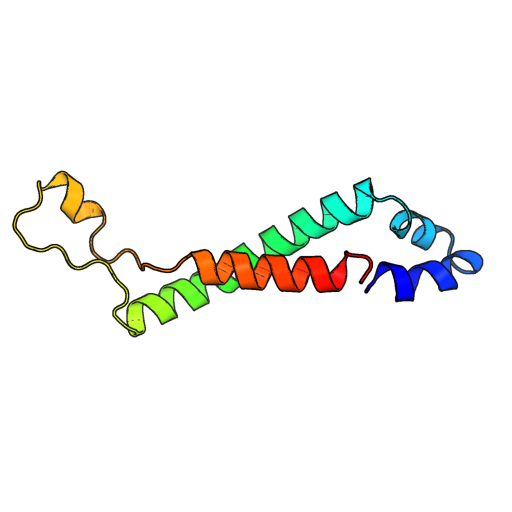Protein AF-A0A3C1BSV8-F1 (afdb_monomer_lite)

Structure (mmCIF, N/CA/C/O backbone):
data_AF-A0A3C1BSV8-F1
#
_entry.id   AF-A0A3C1BSV8-F1
#
loop_
_atom_site.group_PDB
_atom_site.id
_atom_site.type_symbol
_atom_site.label_atom_id
_atom_site.label_alt_id
_atom_site.label_comp_id
_atom_site.label_asym_id
_atom_site.label_entity_id
_atom_site.label_seq_id
_atom_site.pdbx_PDB_ins_code
_atom_site.Cartn_x
_atom_site.Cartn_y
_atom_site.Cartn_z
_atom_site.occupancy
_atom_site.B_iso_or_equiv
_atom_site.auth_seq_id
_atom_site.auth_comp_id
_atom_site.auth_asym_id
_atom_site.auth_atom_id
_atom_site.pdbx_PDB_model_num
ATOM 1 N N . MET A 1 1 ? 3.028 -8.852 -12.248 1.00 76.69 1 MET A N 1
ATOM 2 C CA . MET A 1 1 ? 2.289 -8.958 -13.534 1.00 76.69 1 MET A CA 1
ATOM 3 C C . MET A 1 1 ? 2.610 -7.853 -14.543 1.00 76.69 1 MET A C 1
ATOM 5 O O . MET A 1 1 ? 2.768 -8.160 -15.717 1.00 76.69 1 MET A O 1
ATOM 9 N N . LEU A 1 2 ? 2.693 -6.578 -14.139 1.00 74.38 2 LEU A N 1
ATOM 10 C CA . LEU A 1 2 ? 2.933 -5.442 -15.049 1.00 74.38 2 LEU A CA 1
ATOM 11 C C . LEU A 1 2 ? 4.239 -5.572 -15.839 1.00 74.38 2 LEU A C 1
ATOM 13 O O . LEU A 1 2 ? 4.272 -5.222 -17.012 1.00 74.38 2 LEU A O 1
ATOM 17 N N . TYR A 1 3 ? 5.284 -6.125 -15.220 1.00 73.19 3 TYR A N 1
ATOM 18 C CA . TYR A 1 3 ? 6.542 -6.450 -15.896 1.00 73.19 3 TYR A CA 1
ATOM 19 C C . TYR A 1 3 ? 6.316 -7.355 -17.122 1.00 73.19 3 TYR A C 1
ATOM 21 O O . TYR A 1 3 ? 6.683 -6.980 -18.233 1.00 73.19 3 TYR A O 1
ATOM 29 N N . ASN A 1 4 ? 5.622 -8.482 -16.938 1.00 73.88 4 ASN A N 1
ATOM 30 C CA . ASN A 1 4 ? 5.358 -9.463 -17.997 1.00 73.88 4 ASN A CA 1
ATOM 31 C C . ASN A 1 4 ? 4.450 -8.921 -19.116 1.00 73.88 4 ASN A C 1
ATOM 33 O O . ASN A 1 4 ? 4.557 -9.359 -20.256 1.00 73.88 4 ASN A O 1
ATOM 37 N N . LEU A 1 5 ? 3.586 -7.947 -18.812 1.00 72.88 5 LEU A N 1
ATOM 38 C CA . LEU A 1 5 ? 2.677 -7.329 -19.785 1.00 72.88 5 LEU A CA 1
ATOM 39 C C . LEU A 1 5 ? 3.308 -6.170 -20.569 1.00 72.88 5 LEU A C 1
ATOM 41 O O . LEU A 1 5 ? 3.033 -6.027 -21.754 1.00 72.88 5 LEU A O 1
ATOM 45 N N . LEU A 1 6 ? 4.119 -5.326 -19.924 1.00 75.81 6 LEU A N 1
ATOM 46 C CA . LEU A 1 6 ? 4.603 -4.066 -20.509 1.00 75.81 6 LEU A CA 1
ATOM 47 C C . LEU A 1 6 ? 5.975 -4.190 -21.176 1.00 75.81 6 LEU A C 1
ATOM 49 O O . LEU A 1 6 ? 6.246 -3.483 -22.144 1.00 75.81 6 LEU A O 1
ATOM 53 N N . VAL A 1 7 ? 6.841 -5.080 -20.687 1.00 74.62 7 VAL A N 1
ATOM 54 C CA . VAL A 1 7 ? 8.190 -5.259 -21.245 1.00 74.62 7 VAL A CA 1
ATOM 55 C C . VAL A 1 7 ? 8.190 -5.793 -22.685 1.00 74.62 7 VAL A C 1
ATOM 57 O O . VAL A 1 7 ? 9.021 -5.324 -23.452 1.00 74.62 7 VAL A O 1
ATOM 60 N N . PRO A 1 8 ? 7.268 -6.667 -23.131 1.00 76.81 8 PRO A N 1
ATOM 61 C CA . PRO A 1 8 ? 7.204 -7.070 -24.541 1.00 76.81 8 PRO A CA 1
ATOM 62 C C . PRO A 1 8 ? 6.934 -5.913 -25.518 1.00 76.81 8 PRO A C 1
ATOM 64 O O . PRO A 1 8 ? 7.311 -5.985 -26.680 1.00 76.81 8 PRO A O 1
ATOM 67 N N . PHE A 1 9 ? 6.313 -4.823 -25.056 1.00 78.12 9 PHE A N 1
ATOM 68 C CA . PHE A 1 9 ? 6.057 -3.632 -25.874 1.00 78.12 9 PHE A CA 1
ATOM 69 C C . PHE A 1 9 ? 7.202 -2.612 -25.836 1.00 78.12 9 PHE A C 1
ATOM 71 O O . PHE A 1 9 ? 7.105 -1.561 -26.479 1.00 78.12 9 PHE A O 1
ATOM 78 N N . SER A 1 10 ? 8.294 -2.894 -25.111 1.00 75.94 10 SER A N 1
ATOM 79 C CA . SER A 1 10 ? 9.431 -1.972 -25.003 1.00 75.94 10 SER A CA 1
ATOM 80 C C . SER A 1 10 ? 10.130 -1.714 -26.333 1.00 75.94 10 SER A C 1
ATOM 82 O O . SER A 1 10 ? 10.758 -0.671 -26.485 1.00 75.94 10 SER A O 1
ATOM 84 N N . ASP A 1 11 ? 9.987 -2.627 -27.294 1.00 73.12 11 ASP A N 1
ATOM 85 C CA . ASP A 1 11 ? 10.583 -2.501 -28.627 1.00 73.12 11 ASP A CA 1
ATOM 86 C C . ASP A 1 11 ? 9.898 -1.410 -29.466 1.00 73.12 11 ASP A C 1
ATOM 88 O O . ASP A 1 11 ? 10.523 -0.798 -30.327 1.00 73.12 11 ASP A O 1
ATOM 92 N N . VAL A 1 12 ? 8.623 -1.121 -29.176 1.00 76.38 12 VAL A N 1
ATOM 93 C CA . VAL A 1 12 ? 7.848 -0.049 -29.822 1.00 76.38 12 VAL A CA 1
ATOM 94 C C . VAL A 1 12 ? 7.889 1.234 -28.984 1.00 76.38 12 VAL A C 1
ATOM 96 O O . VAL A 1 12 ? 7.943 2.335 -29.528 1.00 76.38 12 VAL A O 1
ATOM 99 N N . TRP A 1 13 ? 7.901 1.104 -27.652 1.00 77.56 13 TRP A N 1
ATOM 100 C CA . TRP A 1 13 ? 7.909 2.222 -26.707 1.00 77.56 13 TRP A CA 1
ATOM 101 C C . TRP A 1 13 ? 9.093 2.107 -25.745 1.00 77.56 13 TRP A C 1
ATOM 103 O O . TRP A 1 13 ? 8.984 1.507 -24.674 1.00 77.56 13 TRP A O 1
ATOM 113 N N . GLY A 1 14 ? 10.214 2.754 -26.080 1.00 75.88 14 GLY A N 1
ATOM 114 C CA . GLY A 1 14 ? 11.451 2.682 -25.286 1.00 75.88 14 GLY A CA 1
ATOM 115 C C . GLY A 1 14 ? 11.301 3.094 -23.812 1.00 75.88 14 GLY A C 1
ATOM 116 O O . GLY A 1 14 ? 12.055 2.628 -22.959 1.00 75.88 14 GLY A O 1
ATOM 117 N N . ILE A 1 15 ? 10.285 3.898 -23.4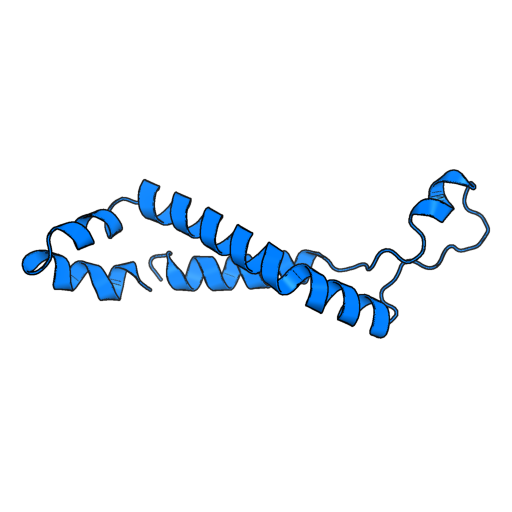73 1.00 79.00 15 ILE A N 1
ATOM 118 C CA . ILE A 1 15 ? 9.982 4.293 -22.087 1.00 79.00 15 ILE A CA 1
ATOM 119 C C . ILE A 1 15 ? 9.556 3.110 -21.200 1.00 79.00 15 ILE A C 1
ATOM 121 O O . ILE A 1 15 ? 9.757 3.139 -19.987 1.00 79.00 15 ILE A O 1
ATOM 125 N N . LEU A 1 16 ? 9.028 2.031 -21.789 1.00 81.00 16 LEU A N 1
ATOM 126 C CA . LEU A 1 16 ? 8.623 0.828 -2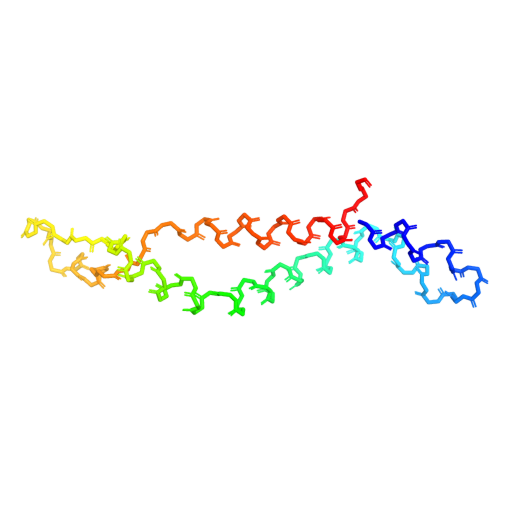1.057 1.00 81.00 16 LEU A CA 1
ATOM 127 C C . LEU A 1 16 ? 9.822 -0.011 -20.590 1.00 81.00 16 LEU A C 1
ATOM 129 O O . LEU A 1 16 ? 9.677 -0.871 -19.721 1.00 81.00 16 LEU A O 1
ATOM 133 N N . ASN A 1 17 ? 11.032 0.279 -21.079 1.00 81.56 17 ASN A N 1
ATOM 134 C CA . ASN A 1 17 ? 12.248 -0.379 -20.607 1.00 81.56 17 ASN A CA 1
ATOM 135 C C . ASN A 1 17 ? 12.533 -0.087 -19.120 1.00 81.56 17 ASN A C 1
ATOM 137 O O . ASN A 1 17 ? 13.178 -0.877 -18.433 1.00 81.56 17 ASN A O 1
ATOM 141 N N . VAL A 1 18 ? 11.985 1.012 -18.586 1.00 82.44 18 VAL A N 1
ATOM 142 C CA . VAL A 1 18 ? 12.107 1.387 -17.170 1.00 82.44 18 VAL A CA 1
ATOM 143 C C . VAL A 1 18 ? 11.541 0.301 -16.237 1.00 82.44 18 VAL A C 1
ATOM 145 O O . VAL A 1 18 ? 12.068 0.084 -15.146 1.00 82.44 18 VAL A O 1
ATOM 148 N N . PHE A 1 19 ? 10.544 -0.470 -16.687 1.00 83.56 19 PHE A N 1
ATOM 149 C CA . PHE A 1 19 ? 9.972 -1.577 -15.916 1.00 83.56 19 PHE A CA 1
ATOM 150 C C . PHE A 1 19 ? 10.919 -2.779 -15.765 1.00 83.56 19 PHE A C 1
ATOM 152 O O . PHE A 1 19 ? 10.687 -3.616 -14.892 1.00 83.56 19 PHE A O 1
ATOM 159 N N . ARG A 1 20 ? 12.011 -2.872 -16.541 1.00 81.81 20 ARG A N 1
ATOM 160 C CA . ARG A 1 20 ? 13.023 -3.927 -16.348 1.00 81.81 20 ARG A CA 1
ATOM 161 C C . ARG A 1 20 ? 13.823 -3.742 -15.063 1.00 81.81 20 ARG A C 1
ATOM 163 O O . ARG A 1 20 ? 14.193 -4.729 -14.423 1.00 81.81 20 ARG A O 1
ATOM 170 N N . TYR A 1 21 ? 14.055 -2.499 -14.648 1.00 87.75 21 TYR A N 1
ATOM 171 C CA . TYR A 1 21 ? 14.860 -2.209 -13.467 1.00 87.75 21 TYR A CA 1
ATOM 172 C C . TYR A 1 21 ? 14.135 -2.644 -12.192 1.00 87.75 21 TYR A C 1
ATOM 174 O O . TYR A 1 21 ? 13.049 -2.161 -11.867 1.00 87.75 21 TYR A O 1
ATOM 182 N N . ILE A 1 22 ? 14.762 -3.551 -11.438 1.00 86.25 22 ILE A N 1
ATOM 183 C CA . ILE A 1 22 ? 14.229 -4.025 -10.154 1.00 86.25 22 ILE A CA 1
ATOM 184 C C . ILE A 1 22 ? 14.045 -2.866 -9.165 1.00 86.25 22 ILE A C 1
ATOM 186 O O . ILE A 1 22 ? 13.037 -2.821 -8.475 1.00 86.25 22 ILE A O 1
ATOM 190 N N . THR A 1 23 ? 14.954 -1.889 -9.160 1.00 90.06 23 THR A N 1
ATOM 191 C CA . THR A 1 23 ? 14.887 -0.692 -8.306 1.00 90.06 23 THR A CA 1
ATOM 192 C C . THR A 1 23 ? 13.655 0.163 -8.591 1.00 90.06 23 THR A C 1
ATOM 194 O O . THR A 1 23 ? 13.010 0.646 -7.664 1.00 90.06 23 THR A O 1
ATOM 197 N N . PHE A 1 24 ? 13.285 0.317 -9.865 1.00 89.44 24 PHE A N 1
ATOM 198 C CA . PHE A 1 24 ? 12.065 1.022 -10.247 1.00 89.44 24 PHE A CA 1
ATOM 199 C C . PHE A 1 24 ? 10.829 0.257 -9.771 1.00 89.44 24 PHE A C 1
ATOM 201 O O . PHE A 1 24 ? 9.954 0.825 -9.119 1.00 89.44 24 PHE A O 1
ATOM 208 N N . ARG A 1 25 ? 10.784 -1.056 -10.028 1.00 87.31 25 ARG A N 1
ATOM 209 C CA . ARG A 1 25 ? 9.662 -1.907 -9.618 1.00 87.31 25 ARG A CA 1
ATOM 210 C C . ARG A 1 25 ? 9.476 -1.942 -8.103 1.00 87.31 25 ARG A C 1
ATOM 212 O O . ARG A 1 25 ? 8.343 -1.849 -7.647 1.00 87.31 25 ARG A O 1
ATOM 219 N N . THR A 1 26 ? 10.547 -2.026 -7.315 1.00 89.88 26 THR A N 1
ATOM 220 C CA . THR A 1 26 ? 10.456 -2.042 -5.844 1.00 89.88 26 THR A CA 1
ATOM 221 C C . THR A 1 26 ? 10.037 -0.689 -5.273 1.00 89.88 26 THR A C 1
ATOM 223 O O . THR A 1 26 ? 9.203 -0.643 -4.365 1.00 89.88 26 THR A O 1
ATOM 226 N N . ALA A 1 27 ? 10.547 0.418 -5.824 1.00 93.38 27 ALA A N 1
ATOM 227 C CA . ALA A 1 27 ? 10.137 1.760 -5.418 1.00 93.38 27 ALA A CA 1
ATOM 228 C C . ALA A 1 27 ? 8.640 1.984 -5.679 1.00 93.38 27 ALA A C 1
ATOM 230 O O . ALA A 1 27 ? 7.900 2.376 -4.775 1.00 93.38 27 ALA A O 1
ATOM 231 N N . TYR A 1 28 ? 8.167 1.656 -6.883 1.00 90.69 28 TYR A N 1
ATOM 232 C CA . TYR A 1 28 ? 6.757 1.803 -7.235 1.00 90.69 28 TYR A CA 1
ATOM 233 C C . TYR A 1 28 ? 5.848 0.796 -6.519 1.00 90.69 28 TYR A C 1
ATOM 235 O O . TYR A 1 28 ? 4.731 1.156 -6.148 1.00 90.69 28 TYR A O 1
ATOM 243 N N . ALA A 1 29 ? 6.314 -0.420 -6.228 1.00 91.06 29 ALA A N 1
ATOM 244 C CA . ALA A 1 29 ? 5.600 -1.355 -5.358 1.00 91.06 29 ALA A CA 1
ATOM 245 C C . ALA A 1 29 ? 5.377 -0.756 -3.959 1.00 91.06 29 ALA A C 1
ATOM 247 O O . ALA A 1 29 ? 4.268 -0.781 -3.422 1.00 91.06 29 ALA A O 1
ATOM 248 N N . THR A 1 30 ? 6.409 -0.141 -3.384 1.00 92.75 30 THR A N 1
ATOM 249 C CA . THR A 1 30 ? 6.314 0.485 -2.060 1.00 92.75 30 THR A CA 1
ATOM 250 C C . THR A 1 30 ? 5.362 1.682 -2.077 1.00 92.75 30 THR A C 1
ATOM 252 O O . THR A 1 30 ? 4.488 1.793 -1.218 1.00 92.75 30 THR A O 1
ATOM 255 N N . LEU A 1 31 ? 5.475 2.547 -3.091 1.00 95.12 31 LEU A N 1
ATOM 256 C CA . LEU A 1 31 ? 4.589 3.701 -3.260 1.00 95.12 31 LEU A CA 1
ATOM 257 C C . LEU A 1 31 ? 3.131 3.283 -3.461 1.00 95.12 31 LEU A C 1
ATOM 259 O O . LEU A 1 31 ? 2.239 3.835 -2.823 1.00 95.12 31 LEU A O 1
ATOM 263 N N . THR A 1 32 ? 2.874 2.289 -4.311 1.00 92.50 32 THR A N 1
ATOM 264 C CA . THR A 1 32 ? 1.510 1.795 -4.540 1.00 92.50 32 THR A CA 1
ATOM 265 C C . THR A 1 32 ? 0.925 1.152 -3.287 1.00 92.50 32 THR A C 1
ATOM 267 O O . THR A 1 32 ? -0.214 1.456 -2.945 1.00 92.50 32 THR A O 1
ATOM 270 N N . ALA A 1 33 ? 1.698 0.358 -2.538 1.00 93.50 33 ALA A N 1
ATOM 271 C CA . ALA A 1 33 ? 1.256 -0.196 -1.257 1.00 93.50 33 ALA A CA 1
ATOM 272 C C . ALA A 1 33 ? 0.910 0.909 -0.242 1.00 93.50 33 ALA A C 1
ATOM 274 O O . ALA A 1 33 ? -0.113 0.824 0.442 1.00 93.50 33 ALA A O 1
ATOM 275 N N . LEU A 1 34 ? 1.719 1.971 -0.171 1.00 93.88 34 LEU A N 1
ATOM 276 C CA . LEU A 1 34 ? 1.464 3.123 0.694 1.00 93.88 34 LEU A CA 1
ATOM 277 C C . LEU A 1 34 ? 0.158 3.831 0.316 1.00 93.88 34 LEU A C 1
ATOM 279 O O . LEU A 1 34 ? -0.695 4.044 1.175 1.00 93.88 34 LEU A O 1
ATOM 283 N N . VAL A 1 35 ? -0.024 4.152 -0.967 1.00 95.12 35 VAL A N 1
ATOM 284 C CA . VAL A 1 35 ? -1.233 4.823 -1.467 1.00 95.12 35 VAL A CA 1
ATOM 285 C C . VAL A 1 35 ? -2.475 3.974 -1.195 1.00 95.12 35 VAL A C 1
ATOM 287 O O . VAL A 1 35 ? -3.455 4.481 -0.654 1.00 95.12 35 VAL A O 1
ATOM 290 N N . ILE A 1 36 ? -2.422 2.674 -1.492 1.00 93.19 36 ILE A N 1
ATOM 291 C CA . ILE A 1 36 ? -3.521 1.738 -1.218 1.00 93.19 36 ILE A CA 1
ATOM 292 C C . ILE A 1 36 ? -3.849 1.720 0.277 1.00 93.19 36 ILE A C 1
ATOM 294 O O . ILE A 1 36 ? -5.017 1.818 0.654 1.00 93.19 36 ILE A O 1
ATOM 298 N N . THR A 1 37 ? -2.829 1.643 1.135 1.00 93.88 37 THR A N 1
ATOM 299 C CA . THR A 1 37 ? -3.017 1.632 2.590 1.00 93.88 37 THR A CA 1
ATOM 300 C C . THR A 1 37 ? -3.704 2.908 3.066 1.00 93.88 37 THR A C 1
ATOM 302 O O . THR A 1 37 ? -4.670 2.825 3.817 1.00 93.88 37 THR A O 1
ATOM 305 N N . LEU A 1 38 ? -3.264 4.083 2.605 1.00 93.44 38 LEU A N 1
ATOM 306 C CA . LEU A 1 38 ? -3.849 5.369 2.999 1.00 93.44 38 LEU A CA 1
ATOM 307 C C . LEU A 1 38 ? -5.304 5.524 2.537 1.00 93.44 38 LEU A C 1
ATOM 309 O O . LEU A 1 38 ? -6.129 6.034 3.293 1.00 93.44 38 LEU A O 1
ATOM 313 N N . LEU A 1 39 ? -5.634 5.060 1.329 1.00 94.00 39 LEU A N 1
ATOM 314 C CA . LEU A 1 39 ? -6.994 5.140 0.788 1.00 94.00 39 LEU A CA 1
ATOM 315 C C . LEU A 1 39 ? -7.964 4.184 1.494 1.00 94.00 39 LEU A C 1
ATOM 317 O O . LEU A 1 39 ? -9.107 4.546 1.771 1.00 94.00 39 LEU A O 1
ATOM 321 N N . ILE A 1 40 ? -7.518 2.964 1.800 1.00 91.62 40 ILE A N 1
ATOM 322 C CA . ILE A 1 40 ? -8.365 1.922 2.395 1.00 91.62 40 ILE A CA 1
ATOM 323 C C . ILE A 1 40 ? -8.450 2.059 3.927 1.00 91.62 40 ILE A C 1
ATOM 325 O O . ILE A 1 40 ? -9.453 1.657 4.526 1.00 91.62 40 ILE A O 1
ATOM 329 N N . ALA A 1 41 ? -7.447 2.665 4.570 1.00 90.06 41 ALA A N 1
ATOM 330 C CA . ALA A 1 41 ? -7.380 2.838 6.021 1.00 90.06 41 ALA A CA 1
ATOM 331 C C . ALA A 1 41 ? -8.665 3.385 6.669 1.00 90.06 41 ALA A C 1
ATOM 333 O O . ALA A 1 41 ? -9.182 2.714 7.564 1.00 90.06 41 ALA A O 1
ATOM 334 N N . PRO A 1 42 ? -9.243 4.533 6.255 1.00 90.12 42 PRO A N 1
ATOM 335 C CA . PRO A 1 42 ? -10.438 5.070 6.913 1.00 90.12 42 PRO A CA 1
ATOM 336 C C . PRO A 1 42 ? -11.643 4.125 6.814 1.00 90.12 42 PRO A C 1
ATOM 338 O O . PRO A 1 42 ? -12.418 3.999 7.766 1.00 90.12 42 PRO A O 1
ATOM 341 N N . PHE A 1 43 ? -11.783 3.416 5.689 1.00 90.31 43 PHE A N 1
ATOM 342 C CA . PHE A 1 43 ? -12.855 2.446 5.490 1.00 90.31 43 PHE A CA 1
ATOM 343 C C . PHE A 1 43 ? -12.687 1.224 6.401 1.00 90.31 43 PHE A C 1
ATOM 345 O O . PHE A 1 43 ? -13.632 0.847 7.099 1.00 90.31 43 PHE A O 1
ATOM 352 N N . ILE A 1 44 ? -11.485 0.638 6.444 1.00 88.56 44 ILE A N 1
ATOM 353 C CA . ILE A 1 44 ? -11.201 -0.535 7.280 1.00 88.56 44 ILE A CA 1
ATOM 354 C C . ILE A 1 44 ? -11.282 -0.187 8.767 1.00 88.56 44 ILE A C 1
ATOM 356 O O . ILE A 1 44 ? -11.887 -0.937 9.527 1.00 88.56 44 ILE A O 1
ATOM 360 N N . ILE A 1 45 ? -10.766 0.969 9.191 1.00 88.50 45 ILE A N 1
ATOM 361 C CA . ILE A 1 45 ? -10.858 1.435 10.583 1.00 88.50 45 ILE A CA 1
ATOM 362 C C . ILE A 1 45 ? -12.323 1.549 11.018 1.00 88.50 45 ILE A C 1
ATOM 364 O O . ILE A 1 45 ? -12.682 1.058 12.090 1.00 88.50 45 ILE A O 1
ATOM 368 N N . ARG A 1 46 ? -13.191 2.137 10.180 1.00 87.00 46 ARG A N 1
ATOM 369 C CA . ARG A 1 46 ? -14.628 2.230 10.474 1.00 87.00 46 ARG A CA 1
ATOM 370 C C . ARG A 1 46 ? -15.267 0.846 10.584 1.00 87.00 46 ARG A C 1
ATOM 372 O O . ARG A 1 46 ? -15.980 0.587 11.548 1.00 87.00 46 ARG A O 1
ATOM 379 N N . LYS A 1 47 ? -14.961 -0.058 9.650 1.00 86.44 47 LYS A N 1
ATOM 380 C CA . LYS A 1 47 ? -15.486 -1.431 9.651 1.00 86.44 47 LYS A CA 1
ATOM 381 C C . LYS A 1 47 ? -15.039 -2.238 10.869 1.00 86.44 47 LYS A C 1
ATOM 383 O O . LYS A 1 47 ? -15.860 -2.901 11.492 1.00 86.44 47 LYS A O 1
ATOM 388 N N . LEU A 1 48 ? -13.768 -2.153 11.254 1.00 85.00 48 LEU A N 1
ATOM 389 C CA . LEU A 1 48 ? -13.246 -2.835 12.442 1.00 85.00 48 LEU A CA 1
ATOM 390 C C . LEU A 1 48 ? -13.897 -2.311 13.729 1.00 85.00 48 LEU A C 1
ATOM 392 O O . LEU A 1 48 ? -14.177 -3.092 14.639 1.00 85.00 48 LEU A O 1
ATOM 396 N N . LYS A 1 49 ? -14.190 -1.005 13.788 1.00 81.25 49 LYS A N 1
ATOM 397 C CA . LYS A 1 49 ? -14.920 -0.395 14.905 1.00 81.25 49 LYS A CA 1
ATOM 398 C C . LYS A 1 49 ? -16.382 -0.859 14.963 1.00 81.25 49 LYS A C 1
ATOM 400 O O . LYS A 1 49 ? -16.866 -1.157 16.049 1.00 81.25 49 LYS A O 1
ATOM 405 N N . GLU A 1 50 ? -17.061 -0.967 13.816 1.00 83.31 50 GLU A N 1
ATOM 406 C CA . GLU A 1 50 ? -18.428 -1.516 13.705 1.00 83.31 50 GLU A CA 1
ATOM 407 C C . GLU A 1 50 ? -18.500 -2.981 14.165 1.00 83.31 50 GLU A C 1
ATOM 409 O O . GLU A 1 50 ? -19.436 -3.369 14.856 1.00 83.31 50 GLU A O 1
ATOM 414 N N . MET A 1 51 ? -17.484 -3.784 13.841 1.00 81.62 51 MET A N 1
ATOM 415 C CA . MET A 1 51 ? -17.395 -5.196 14.234 1.00 81.62 51 MET A CA 1
ATOM 416 C C . MET A 1 51 ? -16.976 -5.409 15.701 1.00 81.62 51 MET A C 1
ATOM 418 O O . MET A 1 51 ? -16.704 -6.536 16.103 1.00 81.62 51 MET A O 1
ATOM 422 N N . ALA A 1 52 ? -16.904 -4.341 16.505 1.00 69.38 52 ALA A N 1
ATOM 423 C CA . ALA A 1 52 ? -16.506 -4.368 17.912 1.00 69.38 52 ALA A CA 1
ATOM 424 C C . ALA A 1 52 ? -15.116 -4.986 18.183 1.00 69.38 52 ALA A C 1
ATOM 426 O O . ALA A 1 52 ? -14.826 -5.376 19.314 1.00 69.38 52 ALA A O 1
ATOM 427 N N . PHE A 1 53 ? -14.218 -4.994 17.188 1.00 65.31 53 PHE A N 1
ATOM 428 C CA . PHE A 1 53 ? -12.801 -5.356 17.353 1.00 65.31 53 PHE A CA 1
ATOM 429 C C . PHE A 1 53 ? -11.974 -4.229 17.990 1.00 65.31 53 PHE A C 1
ATOM 431 O O . PHE A 1 53 ? -10.755 -4.165 17.831 1.00 65.31 53 PHE A O 1
ATOM 438 N N . SER A 1 54 ? -12.611 -3.305 18.698 1.00 65.38 54 SER A N 1
ATOM 439 C CA . SER A 1 54 ? -11.953 -2.274 19.488 1.00 65.38 54 SER A CA 1
ATOM 440 C C . SER A 1 54 ? -11.502 -2.830 20.837 1.00 65.38 54 SER A C 1
ATOM 442 O O . SER A 1 54 ? -12.217 -3.603 21.476 1.00 65.38 54 SER A O 1
ATOM 444 N N . MET A 1 55 ? -10.321 -2.413 21.304 1.00 62.81 55 MET A N 1
ATOM 445 C CA . MET A 1 55 ? -9.897 -2.727 22.671 1.00 62.81 55 MET A CA 1
ATOM 446 C C . MET A 1 55 ? -10.908 -2.142 23.666 1.00 62.81 55 MET A C 1
ATOM 448 O O . MET A 1 55 ? -11.151 -0.931 23.659 1.00 62.81 55 MET A O 1
ATOM 452 N N . LYS A 1 56 ? -11.495 -3.007 24.502 1.00 65.94 56 LYS A N 1
ATOM 453 C CA . LYS A 1 56 ? -12.300 -2.618 25.668 1.00 65.94 56 LYS A CA 1
ATOM 454 C C . LYS A 1 56 ? -11.397 -2.607 26.897 1.00 65.94 56 LYS A C 1
ATOM 456 O O . LYS A 1 56 ? -10.769 -3.629 27.176 1.00 65.94 56 LYS A O 1
ATOM 461 N N . SER A 1 57 ? -11.344 -1.487 27.618 1.00 62.19 57 SER A N 1
ATOM 462 C CA . SER A 1 57 ? -10.585 -1.406 28.868 1.00 62.19 57 SER A CA 1
ATOM 463 C C . SER A 1 57 ? -11.277 -2.249 29.936 1.00 62.19 57 SER A C 1
ATOM 465 O O . SER A 1 57 ? -12.492 -2.155 30.121 1.00 62.19 57 SER A O 1
ATOM 467 N N . LYS A 1 58 ? -10.530 -3.085 30.665 1.00 62.53 58 LYS A N 1
ATOM 468 C CA . LYS A 1 58 ? -11.098 -3.917 31.745 1.00 62.53 58 LYS A CA 1
ATOM 469 C C . LYS A 1 58 ? -11.263 -3.177 33.081 1.00 62.53 58 LYS A C 1
ATOM 471 O O . LYS A 1 58 ? -11.523 -3.810 34.096 1.00 62.53 58 LYS A O 1
ATOM 476 N N . GLY A 1 59 ? -11.126 -1.851 33.119 1.00 63.22 59 GLY A N 1
ATOM 477 C CA . GLY A 1 59 ? -11.359 -1.036 34.323 1.00 63.22 59 GLY A CA 1
ATOM 478 C C . GLY A 1 59 ? -10.238 -1.076 35.374 1.00 63.22 59 GLY A C 1
ATOM 479 O O . GLY A 1 59 ? -10.144 -0.150 36.173 1.00 63.22 59 GLY A O 1
ATOM 480 N N . PHE A 1 60 ? -9.348 -2.072 35.323 1.00 64.06 60 PHE A N 1
ATOM 481 C CA . PHE A 1 60 ? -8.157 -2.204 36.182 1.00 64.06 60 PHE A CA 1
ATOM 482 C C . PHE A 1 60 ? -6.903 -1.497 35.628 1.00 64.06 60 PHE A C 1
ATOM 484 O O . PHE A 1 60 ? -5.820 -1.603 36.198 1.00 64.06 60 PHE A O 1
ATOM 491 N N . GLU A 1 61 ? -7.025 -0.799 34.500 1.00 68.06 61 GLU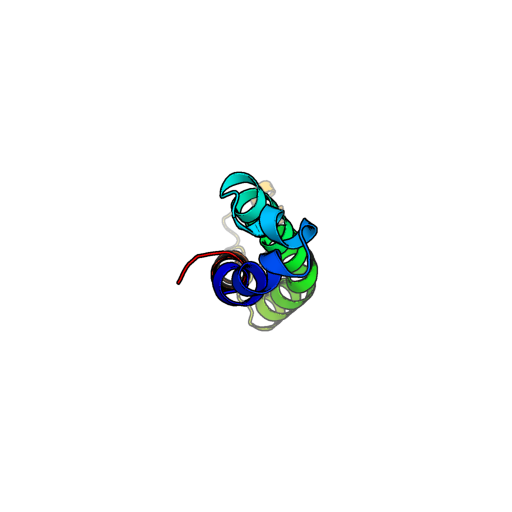 A N 1
ATOM 492 C CA . GLU A 1 61 ? -5.895 -0.197 33.788 1.00 68.06 61 GLU A CA 1
ATOM 493 C C . GLU A 1 61 ? -5.646 1.254 34.254 1.00 68.06 61 GLU A C 1
ATOM 495 O O . GLU A 1 61 ? -6.610 2.003 34.459 1.00 68.06 61 GLU A O 1
ATOM 500 N N . PRO A 1 62 ? -4.376 1.694 34.390 1.00 71.31 62 PRO A N 1
ATOM 501 C CA . PRO A 1 62 ? -4.043 3.079 34.726 1.00 71.31 62 PRO A CA 1
ATOM 502 C C . PRO A 1 62 ? -4.713 4.064 33.760 1.00 71.31 62 PRO A C 1
ATOM 504 O O . PRO A 1 62 ? -4.854 3.769 32.572 1.00 71.31 62 PRO A O 1
ATOM 507 N N . ALA A 1 63 ? -5.078 5.261 34.232 1.00 67.00 63 ALA A N 1
ATOM 508 C CA . ALA A 1 63 ? -5.790 6.265 33.428 1.00 67.00 63 ALA A CA 1
ATOM 509 C C . ALA A 1 63 ? -5.106 6.575 32.078 1.00 67.00 63 ALA A C 1
ATOM 511 O O . ALA A 1 63 ? -5.778 6.825 31.081 1.00 67.00 63 ALA A O 1
ATOM 512 N N . THR A 1 64 ? -3.777 6.470 32.017 1.00 69.56 64 THR A N 1
ATOM 513 C CA . THR A 1 64 ? -2.962 6.648 30.807 1.00 69.56 64 THR A CA 1
ATOM 514 C C . THR A 1 64 ? -3.245 5.607 29.716 1.00 69.56 64 THR A C 1
ATOM 516 O O . THR A 1 64 ? -3.110 5.902 28.531 1.00 69.56 64 THR A O 1
ATOM 519 N N . HIS A 1 65 ? -3.663 4.393 30.086 1.00 62.59 65 HIS A N 1
ATOM 520 C CA . HIS A 1 65 ? -3.992 3.319 29.144 1.00 62.59 65 HIS A CA 1
ATOM 521 C C . HIS A 1 65 ? -5.426 3.411 28.605 1.00 62.59 65 HIS A C 1
ATOM 523 O O . HIS A 1 65 ? -5.670 2.954 27.488 1.00 62.59 65 HIS A O 1
ATOM 529 N N . LYS A 1 66 ? -6.334 4.104 29.310 1.00 62.62 66 LYS A N 1
ATOM 530 C CA . LYS A 1 66 ? -7.693 4.401 28.817 1.00 62.62 66 LYS A CA 1
ATOM 531 C C . LYS A 1 66 ? -7.697 5.262 27.551 1.00 62.62 66 LYS A C 1
ATOM 533 O O . LYS A 1 66 ? -8.633 5.201 26.770 1.00 62.62 66 LYS A O 1
ATOM 538 N N . VAL A 1 67 ? -6.625 6.011 27.279 1.00 68.56 67 VAL A N 1
ATOM 539 C CA . VAL A 1 67 ? -6.500 6.830 26.055 1.00 68.56 67 VAL A CA 1
ATOM 540 C C . VAL A 1 67 ? -6.487 5.973 24.779 1.00 68.56 67 VAL A C 1
ATOM 542 O O . VAL A 1 67 ? -6.843 6.452 23.707 1.00 68.56 67 VAL A O 1
ATOM 545 N N . LYS A 1 68 ? -6.101 4.692 24.874 1.00 64.19 68 LYS A N 1
ATOM 546 C CA . LYS A 1 68 ? -6.087 3.754 23.737 1.00 64.19 68 LYS A CA 1
ATOM 547 C C . LYS A 1 68 ? -7.418 3.020 23.543 1.00 64.19 68 LYS A C 1
ATOM 549 O O . LYS A 1 68 ? -7.562 2.268 22.574 1.00 64.19 68 LYS A O 1
ATOM 554 N N . GLU A 1 69 ? -8.375 3.230 24.442 1.00 65.94 69 GLU A N 1
ATOM 555 C CA . GLU A 1 69 ? -9.692 2.606 24.408 1.00 65.94 69 GLU A CA 1
ATOM 556 C C . GLU A 1 69 ? -10.439 2.991 23.124 1.00 65.94 69 GLU A C 1
ATOM 558 O O . GLU A 1 69 ? -10.457 4.146 22.704 1.00 65.94 69 GLU A O 1
ATOM 563 N N . GLY A 1 70 ? -11.015 2.000 22.441 1.00 65.06 70 GLY A N 1
ATOM 564 C CA . GLY A 1 70 ? -11.689 2.229 21.160 1.00 65.06 70 GLY A CA 1
ATOM 565 C C . GLY A 1 70 ? -10.789 2.186 19.918 1.00 65.06 70 GLY A C 1
ATOM 566 O O . GLY A 1 70 ? -11.323 2.237 18.808 1.00 65.06 70 GLY A O 1
ATOM 567 N N . THR A 1 71 ? -9.465 2.032 20.062 1.00 73.75 71 THR A N 1
ATOM 568 C CA . THR A 1 71 ? -8.574 1.783 18.913 1.00 73.75 71 THR A CA 1
ATOM 569 C C . THR A 1 71 ? -8.862 0.386 18.346 1.00 73.75 71 THR A C 1
ATOM 571 O O . THR A 1 71 ? -8.828 -0.590 19.108 1.00 73.75 71 THR A O 1
ATOM 574 N N . PRO A 1 72 ? -9.182 0.248 17.045 1.00 74.94 72 PRO A N 1
ATOM 575 C CA . PRO A 1 72 ? -9.445 -1.055 16.450 1.00 74.94 72 PRO A CA 1
ATOM 576 C C . PRO A 1 72 ? -8.182 -1.920 16.444 1.00 74.94 72 PRO A C 1
ATOM 578 O O . PRO A 1 72 ? -7.083 -1.464 16.131 1.00 74.94 72 PRO A O 1
ATOM 581 N N . THR A 1 73 ? -8.360 -3.190 16.775 1.00 71.44 73 THR A N 1
ATOM 582 C CA . THR A 1 73 ? -7.358 -4.246 16.624 1.00 71.44 73 THR A CA 1
ATOM 583 C C . THR A 1 73 ? -7.450 -4.828 15.204 1.00 71.44 73 THR A C 1
ATOM 585 O O . THR A 1 73 ? -8.463 -4.649 14.535 1.00 71.44 73 THR A O 1
ATOM 588 N N . MET A 1 74 ? -6.394 -5.495 14.717 1.00 78.56 74 MET A N 1
ATOM 589 C CA . MET A 1 74 ? -6.283 -6.065 13.351 1.00 78.56 74 MET A CA 1
ATOM 590 C C . MET A 1 74 ? -5.909 -5.111 12.197 1.00 78.56 74 MET A C 1
ATOM 592 O O . MET A 1 74 ? -6.280 -5.335 11.044 1.00 78.56 74 MET A O 1
ATOM 596 N N . GLY A 1 75 ? -5.057 -4.112 12.443 1.00 79.44 75 GLY A N 1
ATOM 597 C CA . GLY A 1 75 ? -4.472 -3.303 11.359 1.00 79.44 75 GLY A CA 1
ATOM 598 C C . GLY A 1 75 ? -3.653 -4.099 10.324 1.00 79.44 75 GLY A C 1
ATOM 599 O O . GLY A 1 75 ? -3.486 -3.647 9.194 1.00 79.44 75 GLY A O 1
ATOM 600 N N . GLY A 1 76 ? -3.205 -5.314 10.667 1.00 85.94 76 GLY A N 1
ATOM 601 C CA . GLY A 1 76 ? -2.469 -6.202 9.758 1.00 85.94 76 GLY A CA 1
ATOM 602 C C . GLY A 1 76 ? -3.235 -6.585 8.488 1.00 85.94 76 GLY A C 1
ATOM 603 O O . GLY A 1 76 ? -2.609 -6.836 7.464 1.00 85.94 76 GLY A O 1
ATOM 604 N N . ILE A 1 77 ? -4.573 -6.545 8.505 1.00 88.44 77 ILE A N 1
ATOM 605 C CA . ILE A 1 77 ? -5.399 -6.791 7.311 1.00 88.44 77 ILE A CA 1
ATOM 606 C C . ILE A 1 77 ? -5.072 -5.773 6.209 1.00 88.44 77 ILE A C 1
ATOM 608 O O . ILE A 1 77 ? -4.960 -6.143 5.044 1.00 88.44 77 ILE A O 1
ATOM 612 N N . MET A 1 78 ? -4.845 -4.506 6.575 1.00 89.75 78 MET A N 1
ATOM 613 C CA . MET A 1 78 ? -4.456 -3.465 5.617 1.00 89.75 78 MET A CA 1
ATOM 614 C C . MET A 1 78 ? -3.099 -3.773 4.980 1.00 89.75 78 MET A C 1
ATOM 616 O O . MET A 1 78 ? -2.943 -3.619 3.773 1.00 89.75 78 MET A O 1
ATOM 620 N N . ILE A 1 79 ? -2.146 -4.254 5.785 1.00 90.75 79 ILE A N 1
ATOM 621 C CA . ILE A 1 79 ? -0.792 -4.599 5.335 1.00 90.75 79 ILE A CA 1
ATOM 622 C C . ILE A 1 79 ? -0.842 -5.764 4.349 1.00 90.75 79 ILE A C 1
ATOM 624 O O . ILE A 1 79 ? -0.226 -5.688 3.290 1.00 90.75 79 ILE A O 1
ATOM 628 N N . VAL A 1 80 ? -1.594 -6.820 4.670 1.00 92.69 80 VAL A N 1
ATOM 629 C CA . VAL A 1 80 ? -1.730 -7.988 3.791 1.00 92.69 80 VAL A CA 1
ATOM 630 C C . VAL A 1 80 ? -2.387 -7.587 2.474 1.00 92.69 80 VAL A C 1
ATOM 632 O O . VAL A 1 80 ? -1.841 -7.882 1.421 1.00 92.69 80 VAL A O 1
ATOM 635 N N . ILE A 1 81 ? -3.501 -6.847 2.509 1.00 91.62 81 ILE A N 1
ATOM 636 C CA . ILE A 1 81 ? -4.194 -6.410 1.287 1.00 91.62 81 ILE A CA 1
ATOM 637 C C . ILE A 1 81 ? -3.281 -5.531 0.425 1.00 91.62 81 ILE A C 1
ATOM 639 O O . ILE A 1 81 ? -3.095 -5.812 -0.758 1.00 91.62 81 ILE A O 1
ATOM 643 N N . ALA A 1 82 ? -2.692 -4.482 1.002 1.00 92.50 82 ALA A N 1
ATOM 644 C CA . ALA A 1 82 ? -1.845 -3.558 0.254 1.00 92.50 82 ALA A CA 1
ATOM 645 C C . ALA A 1 82 ? -0.579 -4.242 -0.280 1.00 92.50 82 ALA A C 1
ATOM 647 O O . ALA A 1 82 ? -0.189 -4.008 -1.425 1.00 92.50 82 ALA A O 1
ATOM 648 N N . GLY A 1 83 ? 0.028 -5.118 0.524 1.00 92.31 83 GLY A N 1
ATOM 649 C CA . GLY A 1 83 ? 1.189 -5.914 0.147 1.00 92.31 83 GLY A CA 1
ATOM 650 C C . GLY A 1 83 ? 0.878 -6.864 -1.002 1.00 92.31 83 GLY A C 1
ATOM 651 O O . GLY A 1 83 ? 1.578 -6.828 -2.006 1.00 92.31 83 GLY A O 1
ATOM 652 N N . THR A 1 84 ? -0.196 -7.652 -0.900 1.00 91.88 84 THR A N 1
ATOM 653 C CA . THR A 1 84 ? -0.614 -8.602 -1.941 1.00 91.88 84 THR A CA 1
ATOM 654 C C . THR A 1 84 ? -0.981 -7.903 -3.247 1.00 91.88 84 THR A C 1
ATOM 656 O O . THR A 1 84 ? -0.576 -8.352 -4.315 1.00 91.88 84 THR A O 1
ATOM 659 N N . VAL A 1 85 ? -1.718 -6.789 -3.200 1.00 91.62 85 VAL A N 1
ATOM 660 C CA . VAL A 1 85 ? -2.069 -6.041 -4.420 1.00 91.62 85 VAL A CA 1
ATOM 661 C C . VAL A 1 85 ? -0.816 -5.456 -5.072 1.00 91.62 85 VAL A C 1
ATOM 663 O O . VAL A 1 85 ? -0.640 -5.565 -6.284 1.00 91.62 85 VAL A O 1
ATOM 666 N N . SER A 1 86 ? 0.083 -4.876 -4.276 1.00 91.38 86 SER A N 1
ATOM 667 C CA . SER A 1 86 ? 1.334 -4.315 -4.781 1.00 91.38 86 SER A CA 1
ATOM 668 C C . SER A 1 86 ? 2.261 -5.382 -5.377 1.00 91.38 86 SER A C 1
ATOM 670 O O . SER A 1 86 ? 2.800 -5.189 -6.470 1.00 91.38 86 SER A O 1
ATOM 672 N N . THR A 1 87 ? 2.405 -6.541 -4.728 1.00 89.00 87 THR A N 1
ATOM 673 C CA . THR A 1 87 ? 3.210 -7.644 -5.267 1.00 89.00 87 THR A CA 1
ATOM 674 C C . THR A 1 87 ? 2.600 -8.214 -6.539 1.00 89.00 87 THR A C 1
ATOM 676 O O . THR A 1 87 ? 3.324 -8.373 -7.515 1.00 89.00 87 THR A O 1
ATOM 679 N N . LEU A 1 88 ? 1.285 -8.435 -6.611 1.00 88.38 88 LEU A N 1
ATOM 680 C CA . LEU A 1 88 ? 0.637 -8.894 -7.848 1.00 88.38 88 LEU A CA 1
ATOM 681 C C . LEU A 1 88 ? 0.890 -7.937 -9.022 1.00 88.38 88 LEU A C 1
ATOM 683 O O . LEU A 1 88 ? 1.171 -8.371 -10.144 1.00 88.38 88 LEU A O 1
ATOM 687 N N . LEU A 1 89 ? 0.850 -6.630 -8.765 1.00 85.81 89 LEU A N 1
ATOM 688 C CA . LEU A 1 89 ? 1.118 -5.615 -9.776 1.00 85.81 89 LEU A CA 1
ATOM 689 C C . LEU A 1 89 ? 2.584 -5.652 -10.231 1.00 85.81 89 LEU A C 1
ATOM 691 O O . LEU A 1 89 ? 2.845 -5.855 -11.419 1.00 85.81 89 LEU A O 1
ATOM 695 N N . TRP A 1 90 ? 3.540 -5.521 -9.312 1.00 86.06 90 TRP A N 1
ATOM 696 C CA . TRP A 1 90 ? 4.937 -5.199 -9.642 1.00 86.06 90 TRP A CA 1
ATOM 697 C C . TRP A 1 90 ? 5.912 -6.373 -9.619 1.00 86.06 90 TRP A C 1
ATOM 699 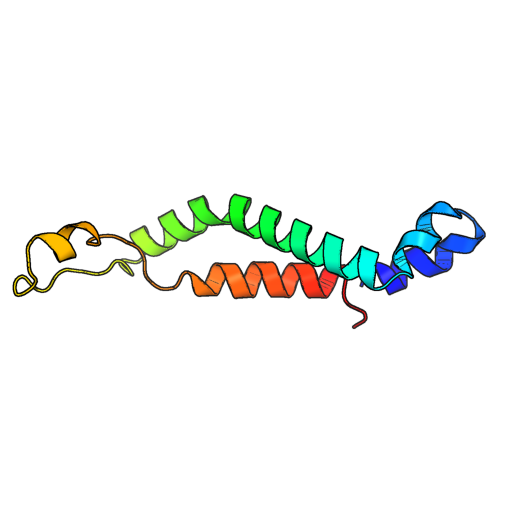O O . TRP A 1 90 ? 6.945 -6.315 -10.295 1.00 86.06 90 TRP A O 1
ATOM 709 N N . ALA A 1 91 ? 5.615 -7.426 -8.860 1.00 81.00 91 ALA A N 1
ATOM 710 C CA . ALA A 1 91 ? 6.478 -8.591 -8.799 1.00 81.00 91 ALA A CA 1
ATOM 711 C C . ALA A 1 91 ? 6.372 -9.417 -10.087 1.00 81.00 91 ALA A C 1
ATOM 713 O O . ALA A 1 91 ? 5.389 -9.353 -10.841 1.00 81.00 91 ALA A O 1
ATOM 714 N N . ASP A 1 92 ? 7.447 -10.149 -10.340 1.00 79.62 92 ASP A N 1
ATOM 71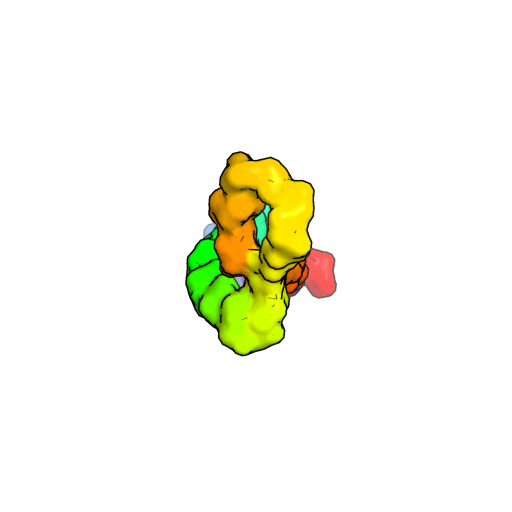5 C CA . ASP A 1 92 ? 7.519 -11.147 -11.393 1.00 79.62 92 ASP A CA 1
ATOM 716 C C . ASP A 1 92 ? 7.012 -12.467 -10.794 1.00 79.62 92 ASP A C 1
ATOM 718 O O . ASP A 1 92 ? 7.736 -13.119 -10.041 1.00 79.62 92 ASP A O 1
ATOM 722 N N . LEU A 1 93 ? 5.718 -12.736 -11.001 1.00 73.06 93 LEU A N 1
ATOM 723 C CA . LEU A 1 93 ? 5.017 -13.966 -10.613 1.00 73.06 93 LEU A CA 1
ATOM 724 C C . LEU A 1 93 ? 4.660 -14.750 -11.872 1.00 73.06 93 LEU A C 1
ATOM 726 O O . LEU A 1 93 ? 4.305 -14.077 -12.874 1.00 73.06 93 LEU A O 1
#

Radius of gyration: 19.93 Å; chains: 1; bounding box: 33×21×66 Å

Sequence (93 aa):
MLYNLLVPFSDVWGILNVFRYITFRTAYATLTALVITLLIAPFIIRKLKEMAFSMKSKGFEPATHKVKEGTPTMGGIMIVIAGTVSTLLWADL

pLDDT: mean 81.05, std 10.14, range [62.19, 95.12]

Secondary structure (DSSP, 8-state):
-HHHHHGGGGGT-GGGGGGG-HHHHHHHHHHHHHHHHHHHHHHHHHHHHHTT-BPPP-S-S-HHHHTTTTPBS-THHHHHHHHHHHHHHHS--

Foldseek 3Di:
DQLVVQVVCCVVPVVSVLLVDPVSLVVVLVVQLVVQLVVCVVVVQVVLLVVVQFDDDPVPDPPVCCVSGSGHPDSVVSVVVSNVVSCVNRPDD